Protein AF-A0A9E1B9M2-F1 (afdb_monomer)

Structure (mmCIF, N/CA/C/O backbone):
data_AF-A0A9E1B9M2-F1
#
_entry.id   AF-A0A9E1B9M2-F1
#
loop_
_atom_site.group_PDB
_atom_site.id
_atom_site.type_symbol
_atom_site.label_atom_id
_atom_site.label_alt_id
_atom_site.label_comp_id
_atom_site.label_asym_id
_atom_site.label_entity_id
_atom_site.label_seq_id
_atom_site.pdbx_PDB_ins_code
_atom_site.Cartn_x
_atom_site.Cartn_y
_atom_site.Cartn_z
_atom_site.occupancy
_atom_site.B_iso_or_equiv
_atom_site.auth_seq_id
_atom_site.auth_comp_id
_atom_site.auth_asym_id
_atom_site.auth_atom_id
_atom_site.pdbx_PDB_model_num
ATOM 1 N N . MET A 1 1 ? -19.528 -2.922 -0.126 1.00 61.75 1 MET A N 1
ATOM 2 C CA . MET A 1 1 ? -18.825 -1.736 0.415 1.00 61.75 1 MET A CA 1
ATOM 3 C C . MET A 1 1 ? -17.493 -2.164 1.004 1.00 61.75 1 MET A C 1
ATOM 5 O O . MET A 1 1 ? -17.425 -3.263 1.537 1.00 61.75 1 MET A O 1
ATOM 9 N N . LEU A 1 2 ? -16.463 -1.317 0.919 1.00 76.19 2 LEU A N 1
ATOM 10 C CA . LEU A 1 2 ? -15.125 -1.621 1.447 1.00 76.19 2 LEU A CA 1
ATOM 11 C C . LEU A 1 2 ? -15.113 -1.774 2.979 1.00 76.19 2 LEU A C 1
ATOM 13 O O . LEU A 1 2 ? -14.387 -2.614 3.496 1.00 76.19 2 LEU A O 1
ATOM 17 N N . GLU A 1 3 ? -15.999 -1.053 3.672 1.00 79.88 3 GLU A N 1
ATOM 18 C CA . GLU A 1 3 ? -16.141 -1.072 5.138 1.00 79.88 3 GLU A CA 1
ATOM 19 C C . GLU A 1 3 ? -16.389 -2.470 5.727 1.00 79.88 3 GLU A C 1
ATOM 21 O O . GLU A 1 3 ? -15.983 -2.737 6.852 1.00 79.88 3 GLU A O 1
ATOM 26 N N . ALA A 1 4 ? -16.992 -3.386 4.961 1.00 82.75 4 ALA A N 1
ATOM 27 C CA . ALA A 1 4 ? -17.241 -4.762 5.397 1.00 82.75 4 ALA A CA 1
ATOM 28 C C . ALA A 1 4 ? -15.981 -5.653 5.417 1.00 82.75 4 ALA A C 1
ATOM 30 O O . ALA A 1 4 ? -16.068 -6.799 5.834 1.00 82.75 4 ALA A O 1
ATOM 31 N N . ASN A 1 5 ? -14.835 -5.156 4.936 1.00 81.69 5 ASN A N 1
ATOM 32 C CA . ASN A 1 5 ? -13.586 -5.913 4.802 1.00 81.69 5 ASN A CA 1
ATOM 33 C C . ASN A 1 5 ? -12.447 -5.332 5.663 1.00 81.69 5 ASN A C 1
ATOM 35 O O . ASN A 1 5 ? -11.280 -5.467 5.300 1.00 81.69 5 ASN A O 1
ATOM 39 N N . LYS A 1 6 ? -12.754 -4.643 6.771 1.00 82.25 6 LYS A N 1
ATOM 40 C CA . LYS A 1 6 ? -11.729 -4.062 7.667 1.00 82.25 6 LYS A CA 1
ATOM 41 C C . LYS A 1 6 ? -10.822 -5.101 8.329 1.00 82.25 6 LYS A C 1
ATOM 43 O O . LYS A 1 6 ? -9.702 -4.782 8.711 1.00 82.25 6 LYS A O 1
ATOM 48 N N . ASP A 1 7 ? -11.300 -6.330 8.448 1.00 88.31 7 ASP A N 1
ATOM 49 C CA . ASP A 1 7 ? -10.569 -7.499 8.930 1.00 88.31 7 ASP A CA 1
ATOM 50 C C . ASP A 1 7 ? -9.554 -8.038 7.906 1.00 88.31 7 ASP A C 1
ATOM 52 O O . ASP A 1 7 ? -8.604 -8.735 8.268 1.00 88.31 7 ASP A O 1
ATOM 56 N N . LYS A 1 8 ? -9.718 -7.701 6.623 1.00 90.56 8 LYS A N 1
ATOM 57 C CA . LYS A 1 8 ? -8.868 -8.199 5.541 1.00 90.56 8 LYS A CA 1
ATOM 58 C C . LYS A 1 8 ? -7.706 -7.257 5.271 1.00 90.56 8 LYS A C 1
ATOM 60 O O . LYS A 1 8 ? -7.810 -6.038 5.366 1.00 90.56 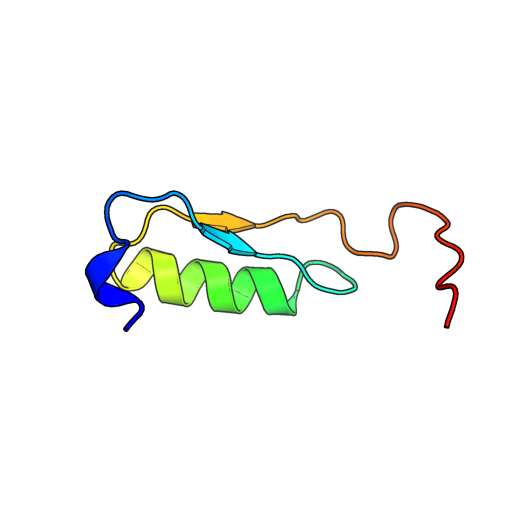8 LYS A O 1
ATOM 65 N N . THR A 1 9 ? -6.586 -7.848 4.865 1.00 93.19 9 THR A N 1
ATOM 66 C CA . THR A 1 9 ? -5.449 -7.076 4.359 1.00 93.19 9 THR A CA 1
ATOM 67 C C . THR A 1 9 ? -5.712 -6.697 2.907 1.00 93.19 9 THR A C 1
ATOM 69 O O . THR A 1 9 ? -5.958 -7.566 2.072 1.00 93.19 9 THR A O 1
ATOM 72 N N . ILE A 1 10 ? -5.656 -5.403 2.606 1.00 92.19 10 ILE A N 1
ATOM 73 C CA . ILE A 1 10 ? -5.786 -4.878 1.248 1.00 92.19 10 ILE A CA 1
ATOM 74 C C . ILE A 1 10 ? -4.384 -4.710 0.661 1.00 92.19 10 ILE A C 1
ATOM 76 O O . ILE A 1 10 ? -3.525 -4.075 1.267 1.00 92.19 10 ILE A O 1
ATOM 80 N N . VAL A 1 11 ? -4.154 -5.252 -0.533 1.00 92.31 11 VAL A N 1
ATOM 81 C CA . VAL A 1 11 ? -2.899 -5.071 -1.271 1.00 92.31 11 VA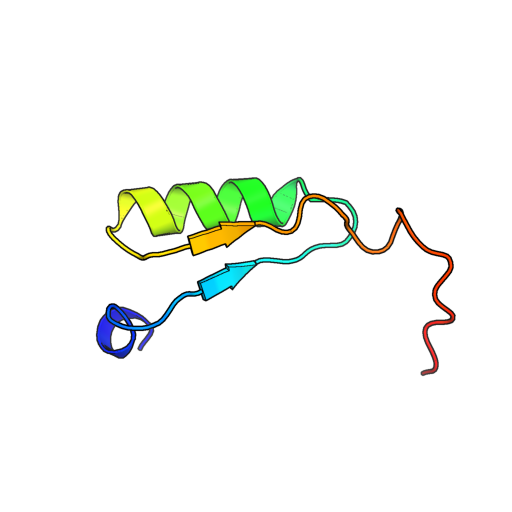L A CA 1
ATOM 82 C C . VAL A 1 11 ? -3.155 -4.142 -2.451 1.00 92.31 11 VAL A C 1
ATOM 84 O O . VAL A 1 11 ? -4.043 -4.399 -3.263 1.00 92.31 11 VAL A O 1
ATOM 8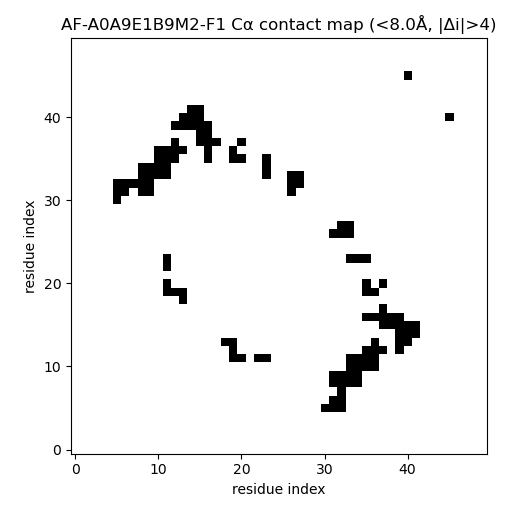7 N N . THR A 1 12 ? -2.399 -3.051 -2.547 1.00 90.56 12 THR A N 1
ATOM 88 C CA . THR A 1 12 ? -2.490 -2.096 -3.655 1.00 90.56 12 THR A CA 1
ATOM 89 C C . THR A 1 12 ? -1.301 -2.248 -4.591 1.00 90.56 12 THR A C 1
ATOM 91 O O . THR A 1 12 ? -0.158 -2.311 -4.146 1.00 90.56 12 THR A O 1
ATOM 94 N N . HIS A 1 13 ? -1.572 -2.237 -5.892 1.00 87.25 13 HIS A N 1
ATOM 95 C CA . HIS A 1 13 ? -0.570 -2.353 -6.946 1.00 87.25 13 HIS A CA 1
ATOM 96 C C . HIS A 1 13 ? -0.872 -1.348 -8.060 1.00 87.25 13 HIS A C 1
ATOM 98 O O . HIS A 1 13 ? -2.036 -1.075 -8.368 1.00 87.25 13 HIS A O 1
ATOM 104 N N . CYS A 1 14 ? 0.169 -0.770 -8.656 1.00 84.69 14 CYS A N 1
ATOM 105 C CA . CYS A 1 14 ? 0.049 0.033 -9.867 1.00 84.69 14 CYS A CA 1
ATOM 106 C C . CYS A 1 14 ? 1.311 -0.092 -10.725 1.00 84.69 14 CYS A C 1
ATOM 108 O O . CYS A 1 14 ? 2.278 -0.729 -10.334 1.00 84.69 14 CYS A O 1
ATOM 110 N N . TYR A 1 15 ? 1.316 0.570 -11.882 1.00 79.94 15 TYR A N 1
ATOM 111 C CA . TYR A 1 15 ? 2.393 0.477 -12.869 1.00 79.94 15 TYR A CA 1
ATOM 112 C C . TYR A 1 15 ? 3.807 0.794 -12.334 1.00 79.94 15 TYR A C 1
ATOM 114 O O . TYR A 1 15 ? 4.782 0.242 -12.827 1.00 79.94 15 TYR A O 1
ATOM 122 N N . SER A 1 16 ? 3.937 1.687 -11.347 1.00 81.81 16 SER A N 1
ATOM 123 C CA . SER A 1 16 ? 5.239 2.142 -10.826 1.00 81.81 16 SER A CA 1
ATOM 124 C C . SER A 1 16 ? 5.214 2.468 -9.325 1.00 81.81 16 SER A C 1
ATOM 126 O O . SER A 1 16 ? 5.855 3.426 -8.900 1.00 81.81 16 SER A O 1
ATOM 128 N N . GLY A 1 17 ? 4.337 1.821 -8.553 1.00 83.56 17 GLY A N 1
ATOM 129 C CA . GLY A 1 17 ? 4.174 2.045 -7.106 1.00 83.56 17 GLY A CA 1
ATOM 130 C C . GLY A 1 17 ? 3.578 3.399 -6.655 1.00 83.56 17 GLY A C 1
ATOM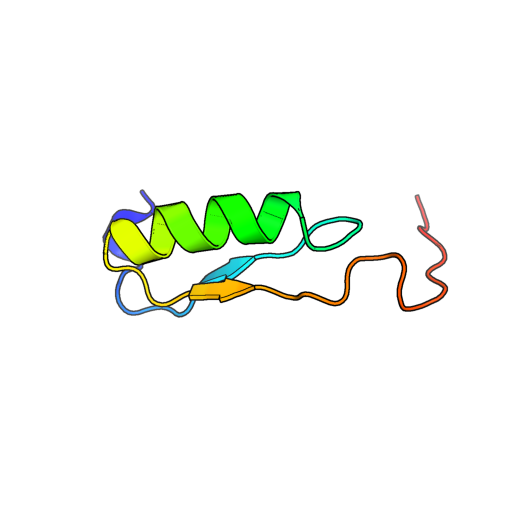 131 O O . GLY A 1 17 ? 2.953 3.471 -5.599 1.00 83.56 17 GLY A O 1
ATOM 132 N N . ASN A 1 18 ? 3.686 4.477 -7.442 1.00 87.12 18 ASN A N 1
ATOM 133 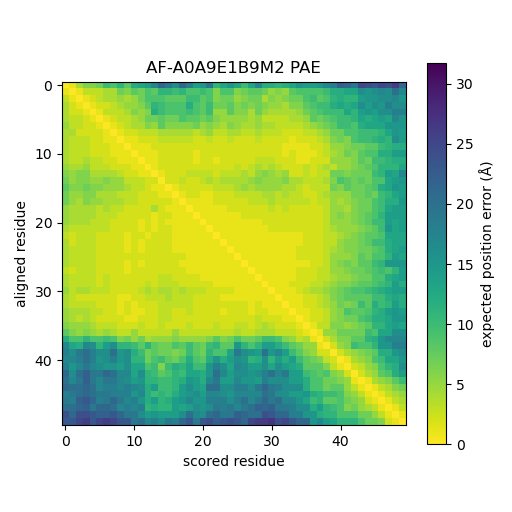C CA . ASN A 1 18 ? 3.350 5.845 -7.003 1.00 87.12 18 ASN A CA 1
ATOM 134 C C . ASN A 1 18 ? 1.857 6.078 -6.717 1.00 87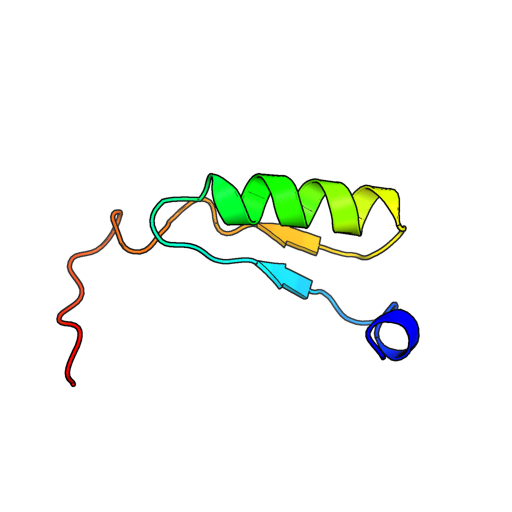.12 18 ASN A C 1
ATOM 136 O O . ASN A 1 18 ? 1.485 6.709 -5.728 1.00 87.12 18 ASN A O 1
ATOM 140 N N . ARG A 1 19 ? 0.972 5.601 -7.600 1.00 90.62 19 ARG A N 1
ATOM 141 C CA . ARG A 1 19 ? -0.480 5.805 -7.433 1.00 90.62 19 ARG A CA 1
ATOM 142 C C . ARG A 1 19 ? -1.041 4.900 -6.343 1.00 90.62 19 ARG A C 1
ATOM 144 O O . ARG A 1 19 ? -1.885 5.336 -5.562 1.00 90.62 19 ARG A O 1
ATOM 151 N N . SER A 1 20 ? -0.554 3.663 -6.288 1.00 91.94 20 SER A N 1
ATOM 152 C CA . SER A 1 20 ? -0.939 2.697 -5.267 1.00 91.94 20 SER A CA 1
ATOM 153 C C . SER A 1 20 ? -0.469 3.139 -3.883 1.00 91.94 20 SER A C 1
ATOM 155 O O . SER A 1 20 ? -1.254 3.035 -2.951 1.00 91.94 20 SER A O 1
ATOM 157 N N . ALA A 1 21 ? 0.698 3.784 -3.757 1.00 92.06 21 ALA A N 1
ATOM 158 C CA . ALA A 1 21 ? 1.148 4.388 -2.500 1.00 92.06 21 ALA A CA 1
ATOM 159 C C . ALA A 1 21 ? 0.180 5.462 -1.970 1.00 92.06 21 ALA A C 1
ATOM 161 O O . ALA A 1 21 ? -0.177 5.456 -0.793 1.00 92.06 21 ALA A O 1
ATOM 162 N N . LYS A 1 22 ? -0.312 6.362 -2.835 1.00 94.81 22 LYS A N 1
ATOM 163 C CA . LYS A 1 22 ? -1.270 7.407 -2.425 1.00 94.81 22 LYS A CA 1
ATOM 164 C C . LYS A 1 22 ? -2.610 6.820 -1.965 1.00 94.81 22 LYS A C 1
ATOM 166 O O . LYS A 1 22 ? -3.200 7.292 -0.990 1.00 94.81 22 LYS A O 1
ATOM 171 N N . LEU A 1 23 ? -3.090 5.785 -2.656 1.00 94.31 23 LEU A N 1
ATOM 172 C 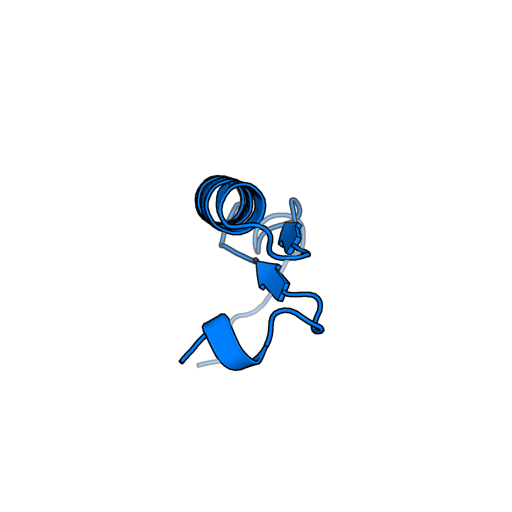CA . LEU A 1 23 ? -4.292 5.059 -2.248 1.00 94.31 23 LEU A CA 1
ATOM 173 C C . LEU A 1 23 ? -4.067 4.308 -0.930 1.00 94.31 23 LEU A C 1
ATOM 175 O O . LEU A 1 23 ? -4.921 4.366 -0.049 1.00 94.31 23 LEU A O 1
ATOM 179 N N . ALA A 1 24 ? -2.917 3.651 -0.786 1.00 93.94 24 ALA A N 1
ATOM 180 C CA . ALA A 1 24 ? -2.539 2.929 0.415 1.00 93.94 24 ALA A CA 1
ATOM 181 C C . ALA A 1 24 ? -2.546 3.842 1.648 1.00 93.94 24 ALA A C 1
ATOM 183 O O . ALA A 1 24 ? -3.151 3.488 2.658 1.00 93.94 24 ALA A O 1
ATOM 184 N N . GLN A 1 25 ? -1.984 5.050 1.532 1.00 94.88 25 GLN A N 1
ATOM 185 C CA . GLN A 1 25 ? -2.036 6.047 2.601 1.00 94.88 25 GLN A CA 1
ATOM 186 C C . GLN A 1 25 ? -3.481 6.410 2.960 1.00 94.88 25 GLN A C 1
ATOM 188 O O . GLN A 1 25 ? -3.873 6.313 4.116 1.00 94.88 25 GLN A O 1
ATOM 193 N N . THR A 1 26 ? -4.310 6.718 1.957 1.00 95.12 26 THR A N 1
ATOM 194 C CA . THR A 1 26 ? -5.722 7.087 2.174 1.00 95.12 26 THR A CA 1
ATOM 195 C C . THR A 1 26 ? -6.514 5.978 2.879 1.00 95.12 26 THR A C 1
ATOM 197 O O . THR A 1 26 ? -7.417 6.253 3.666 1.00 95.12 26 THR A O 1
ATOM 200 N N . LEU A 1 27 ? -6.220 4.712 2.574 1.00 93.06 27 LEU A N 1
ATOM 201 C CA . LEU A 1 27 ? -6.851 3.557 3.213 1.00 93.06 27 LEU A CA 1
ATOM 202 C C . LEU A 1 27 ? -6.319 3.332 4.634 1.00 93.06 27 LEU A C 1
ATOM 204 O O . LEU A 1 27 ? -7.108 3.059 5.537 1.00 93.06 27 LEU A O 1
ATOM 208 N N . SER A 1 28 ? -5.016 3.508 4.849 1.00 92.75 28 SER A N 1
ATOM 209 C CA . SER A 1 28 ? -4.409 3.457 6.181 1.00 92.75 28 SER A CA 1
ATOM 210 C C . SER A 1 28 ? -4.999 4.527 7.105 1.00 92.75 28 SER A C 1
ATOM 212 O O . SER A 1 28 ? -5.388 4.214 8.227 1.00 92.75 28 SER A O 1
ATOM 214 N N . ASP A 1 29 ? -5.172 5.759 6.614 1.00 95.06 29 ASP A N 1
ATOM 215 C CA . ASP A 1 29 ? -5.772 6.877 7.363 1.00 95.06 29 ASP A CA 1
ATOM 216 C C . ASP A 1 29 ? -7.232 6.597 7.765 1.00 95.06 29 ASP A C 1
ATOM 218 O O . ASP A 1 29 ? -7.740 7.132 8.747 1.00 95.06 29 ASP A O 1
ATOM 222 N N . LYS A 1 30 ? -7.914 5.721 7.018 1.00 92.69 30 LYS A N 1
ATOM 223 C CA . LYS A 1 30 ? -9.279 5.252 7.303 1.00 92.69 30 LYS A CA 1
ATOM 224 C C . LYS A 1 30 ? -9.327 4.010 8.207 1.00 92.69 30 LYS A C 1
ATOM 226 O O . LYS A 1 30 ? -10.413 3.483 8.456 1.00 92.69 30 LYS A O 1
ATOM 231 N N . GLY A 1 31 ? -8.178 3.540 8.694 1.00 91.44 31 GLY A N 1
ATOM 232 C CA . GLY A 1 31 ? -8.064 2.414 9.623 1.00 91.44 31 GLY A CA 1
ATOM 233 C C . GLY A 1 31 ? -8.059 1.034 8.964 1.00 91.44 31 GLY A C 1
ATOM 234 O O . GLY A 1 31 ? -8.332 0.042 9.636 1.00 91.44 31 GLY A O 1
ATOM 235 N N . TYR A 1 32 ? -7.777 0.946 7.662 1.00 92.50 32 TYR A N 1
ATOM 236 C CA . TYR A 1 32 ? -7.629 -0.338 6.978 1.00 92.50 32 TYR A CA 1
ATOM 237 C C . TYR A 1 32 ? -6.201 -0.864 7.090 1.00 92.50 32 TYR A C 1
ATOM 239 O O . TYR A 1 32 ? -5.232 -0.115 6.965 1.00 92.50 32 TYR A O 1
ATOM 247 N N . LYS A 1 33 ? -6.062 -2.185 7.227 1.00 92.06 33 LYS A N 1
ATOM 248 C CA . LYS A 1 33 ? -4.769 -2.853 7.085 1.00 92.06 33 LYS A CA 1
ATOM 249 C C . LYS A 1 33 ? -4.406 -2.942 5.602 1.00 92.06 33 LYS A C 1
ATOM 251 O O . LYS A 1 33 ? -5.070 -3.643 4.838 1.00 92.06 33 LYS A O 1
ATOM 256 N N . VAL A 1 34 ? -3.354 -2.236 5.199 1.00 92.50 34 VAL A N 1
ATOM 257 C CA . VAL A 1 34 ? -2.956 -2.087 3.795 1.00 92.50 34 VAL A CA 1
ATOM 258 C C . VAL A 1 34 ? -1.476 -2.390 3.579 1.00 92.50 34 VAL A C 1
ATOM 260 O O . VAL A 1 34 ? -0.639 -2.046 4.409 1.00 92.50 34 VAL A O 1
ATOM 263 N N . LEU A 1 35 ? -1.162 -2.983 2.428 1.00 91.25 35 LEU A N 1
ATOM 264 C CA . LEU A 1 35 ? 0.189 -3.148 1.897 1.00 91.25 35 LEU A CA 1
ATOM 265 C C . LEU A 1 35 ? 0.262 -2.533 0.498 1.00 91.25 35 LEU A C 1
ATOM 267 O O . LEU A 1 35 ? -0.613 -2.777 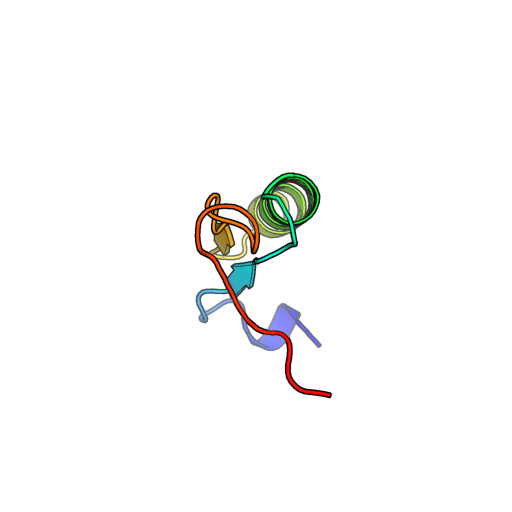-0.333 1.00 91.25 35 LEU A O 1
ATOM 271 N N . ASN A 1 36 ? 1.315 -1.768 0.220 1.00 86.56 36 ASN A N 1
ATOM 272 C CA . ASN A 1 36 ? 1.596 -1.267 -1.120 1.00 86.56 36 ASN A CA 1
ATOM 273 C C . ASN A 1 36 ? 2.731 -2.067 -1.755 1.00 86.56 36 ASN A C 1
ATOM 275 O O . ASN A 1 36 ? 3.814 -2.147 -1.179 1.00 86.56 36 ASN A O 1
ATOM 279 N N . LEU A 1 37 ? 2.501 -2.600 -2.953 1.00 85.06 37 LEU A N 1
ATOM 280 C CA . LEU A 1 37 ? 3.576 -3.141 -3.774 1.00 85.06 37 LEU A CA 1
ATOM 281 C C . LEU A 1 37 ? 4.324 -1.963 -4.404 1.00 85.06 37 LEU A C 1
ATOM 283 O O . LEU A 1 37 ? 3.763 -1.214 -5.211 1.00 85.06 37 LEU A O 1
ATOM 287 N N . LEU A 1 38 ? 5.558 -1.757 -3.934 1.00 69.62 38 LEU A N 1
ATOM 288 C CA . LEU A 1 38 ? 6.481 -0.762 -4.482 1.00 69.62 38 LEU A CA 1
ATOM 289 C C . LEU A 1 38 ? 6.953 -1.194 -5.863 1.00 69.62 38 LEU A C 1
ATOM 291 O O . LEU A 1 38 ? 6.980 -0.348 -6.757 1.00 69.62 38 LEU A O 1
ATOM 295 N N . ASP A 1 39 ? 7.187 -2.503 -6.017 1.00 68.31 39 ASP A N 1
ATOM 296 C CA . ASP A 1 39 ? 7.456 -3.094 -7.312 1.00 68.31 39 ASP A CA 1
ATOM 297 C C . ASP A 1 39 ? 6.195 -3.015 -8.175 1.00 68.31 39 ASP A C 1
ATOM 299 O O . ASP A 1 39 ? 5.198 -3.709 -7.950 1.00 68.31 39 ASP A O 1
ATOM 303 N N . GLY A 1 40 ? 6.207 -2.088 -9.124 1.00 62.69 40 GLY A N 1
ATOM 304 C CA . GLY A 1 40 ? 5.174 -1.984 -10.134 1.00 62.69 40 GLY A CA 1
ATOM 305 C C . GLY A 1 40 ? 5.437 -2.948 -11.285 1.00 62.69 40 GLY A C 1
ATOM 306 O O . GLY A 1 40 ? 6.377 -3.743 -11.304 1.00 62.69 40 GLY A O 1
ATOM 307 N N . THR A 1 41 ? 4.668 -2.814 -12.358 1.00 61.78 41 THR A N 1
ATOM 308 C CA . THR A 1 41 ? 4.930 -3.566 -13.593 1.00 61.78 41 THR A CA 1
ATOM 309 C C . THR A 1 41 ? 6.206 -3.120 -14.335 1.00 61.78 41 THR A C 1
ATOM 311 O O . THR A 1 41 ? 6.387 -3.483 -15.493 1.00 61.78 41 THR A O 1
ATOM 314 N N . LYS A 1 42 ? 7.078 -2.313 -13.717 1.00 62.00 42 LYS A N 1
ATOM 315 C CA . LYS A 1 42 ? 8.379 -1.917 -14.272 1.00 62.00 42 LYS A CA 1
ATOM 316 C C . LYS A 1 42 ? 9.555 -2.733 -13.734 1.00 62.00 42 LYS A C 1
ATOM 318 O O . LYS A 1 42 ? 10.552 -2.811 -14.445 1.00 62.00 42 LYS A O 1
ATOM 323 N N . GLU A 1 43 ? 9.475 -3.312 -12.533 1.00 61.84 43 GLU A N 1
ATOM 324 C CA . GLU A 1 43 ? 10.614 -4.056 -11.967 1.00 61.84 43 GLU A CA 1
ATOM 325 C C . GLU A 1 43 ? 10.828 -5.443 -12.582 1.00 61.84 43 GLU A C 1
ATOM 327 O O . GLU A 1 43 ? 11.931 -5.980 -12.494 1.00 61.84 43 GLU A O 1
ATOM 332 N N . HIS A 1 44 ? 9.840 -5.995 -13.290 1.00 63.97 44 HIS A N 1
ATOM 333 C CA . HIS A 1 44 ? 10.032 -7.205 -14.089 1.00 63.97 44 HIS A CA 1
ATOM 334 C C . HIS A 1 44 ? 9.574 -6.992 -15.535 1.00 63.97 44 HIS A C 1
ATOM 336 O O . HIS A 1 44 ? 8.729 -6.152 -15.831 1.00 63.97 44 HIS A O 1
ATOM 342 N N . SER A 1 45 ? 10.170 -7.731 -16.471 1.00 64.19 45 SER A N 1
ATOM 343 C CA . SER A 1 45 ? 9.694 -7.750 -17.855 1.00 64.19 45 SER A CA 1
ATOM 344 C C . SER A 1 45 ? 8.460 -8.642 -17.922 1.00 64.19 45 SER A C 1
ATOM 346 O O . SER A 1 45 ? 8.572 -9.855 -17.763 1.00 64.19 45 SER A O 1
ATOM 348 N N . TYR A 1 46 ? 7.288 -8.046 -18.130 1.00 65.25 46 TYR A N 1
ATOM 349 C CA . TYR A 1 46 ? 6.038 -8.778 -18.324 1.00 65.25 46 TYR A CA 1
ATOM 350 C C . TYR A 1 46 ? 5.586 -8.601 -19.773 1.00 65.25 46 TYR A C 1
ATOM 352 O O . TYR A 1 46 ? 5.461 -7.469 -20.244 1.00 65.25 46 TYR A O 1
ATOM 360 N N . GLU A 1 47 ? 5.289 -9.696 -20.471 1.00 70.00 47 GLU A N 1
ATOM 361 C CA . GLU A 1 47 ? 4.477 -9.617 -21.684 1.00 70.00 47 GLU A CA 1
ATOM 362 C C . GLU A 1 47 ? 3.010 -9.509 -21.273 1.00 70.00 47 GLU A C 1
ATOM 364 O O . GLU A 1 47 ? 2.415 -10.449 -20.742 1.00 70.00 47 GLU A O 1
ATOM 369 N N . LEU A 1 48 ? 2.421 -8.333 -21.490 1.00 65.50 48 LEU A N 1
ATOM 370 C CA . LEU A 1 48 ? 0.983 -8.153 -21.346 1.00 65.50 48 LEU A CA 1
ATOM 371 C C . LEU A 1 48 ? 0.303 -8.805 -22.550 1.00 65.50 48 LEU A C 1
ATOM 373 O O . LEU A 1 48 ? 0.184 -8.199 -23.615 1.00 65.50 48 LEU A O 1
ATOM 377 N N . VAL A 1 49 ? -0.109 -10.059 -22.381 1.00 73.75 49 VAL A N 1
ATOM 378 C CA . VAL A 1 49 ? -0.913 -10.767 -23.379 1.00 73.75 49 VAL A CA 1
ATOM 379 C C . VAL A 1 49 ? -2.331 -10.194 -23.344 1.00 73.75 49 VAL A C 1
ATOM 381 O O . VAL A 1 49 ? -2.917 -10.051 -22.269 1.00 73.75 49 VAL A O 1
ATOM 384 N N . LYS A 1 50 ? -2.836 -9.797 -24.513 1.00 57.38 50 LYS A N 1
ATOM 385 C CA . LYS A 1 50 ? -4.166 -9.202 -24.688 1.00 57.38 50 LYS A CA 1
ATOM 386 C C . LYS A 1 50 ? -5.274 -10.246 -24.602 1.00 57.38 50 LYS A C 1
ATOM 388 O O . LYS A 1 50 ? -5.072 -11.343 -25.165 1.00 57.38 50 LYS A O 1
#

Organis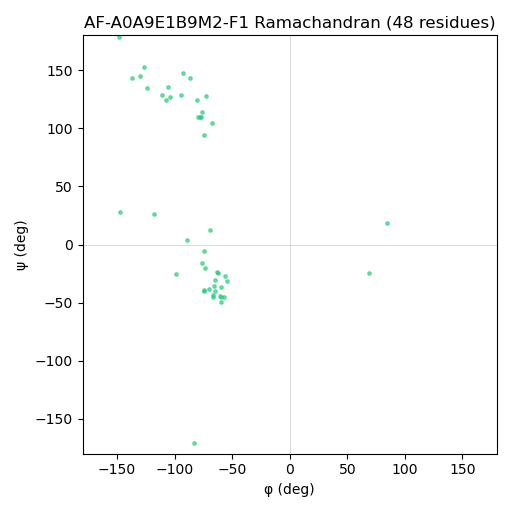m: NCBI:txid199

Nearest PDB structures (foldseek):
  3foj-assembly1_A  TM=9.221E-01  e=1.052E-01  Staphylococcus saprophyticus subsp. saprophyticus ATCC 15305 = NCTC 7292
  3hdv-assembly1_C  TM=8.227E-01  e=1.566E+00  Pseudomonas putida KT2440
  5wtd-assembly1_A  TM=3.529E-01  e=4.130E+00  Homo sapiens
  5y6k-assembly1_A  TM=3.526E-01  e=5.448E+00  Homo sapiens

Radius of gyration: 12.72 Å; Cα contacts (8 Å, |Δi|>4): 63; chains: 1; bounding box: 29×18×34 Å

InterPro domains:
  IPR001763 Rhodanese-like domain [PF00581] (3-42)
  IPR001763 Rhodanese-like domain [PS50206] (2-50)
  IPR036873 Rhodanese-like domain superfamily [G3DSA:3.40.250.10] (1-50)
  IPR036873 Rhodanese-like domain superfamily [SSF52821] (3-44)

Mean predicted aligned error: 6.8 Å

Solvent-accessible surface area (backbone atoms only — not comparable to full-atom values): 3065 Å² total; per-residue (Å²): 119,75,82,84,45,54,90,45,79,45,78,32,70,33,67,68,15,63,69,18,42,58,51,35,50,57,40,42,77,71,68,35,46,61,46,57,38,62,71,19,68,68,78,51,94,72,85,83,80,130

Secondary structure (DSSP, 8-state):
-GGGGTTSPEEE--TTSHHHHHHHHHHHHTT--EEE-S--TTSS------

Foldseek 3Di:
DCVVQQVPEAEFAAQQQPVSVVVQVVCVVVNHHYDYDNDHCPVDDDDPDD

Sequence (50 aa):
MLEANKDKTIVTHCYSGNRSAKLAQTLSDKGYKVLNLLDGTKEHSYELVK

pLDDT: mean 82.3, std 11.91, range [57.38, 95.12]